Protein AF-A0A1Y1QSE1-F1 (afdb_monomer)

Nearest PDB structures (foldseek):
  2wj9-assembly1_B  TM=9.162E-01  e=4.229E-08  Escherichia coli CFT073
  2kmg-assembly1_A  TM=9.366E-01  e=1.630E-07  Bordetella pertussis
  2wj9-assembly1_A  TM=9.453E-01  e=3.403E-07  Escherichia coli CFT073
  8h02-assembly1_A  TM=4.882E-01  e=2.869E+00  Synechococcus elongatus PCC 7942 = FACHB-805
  7y83-assembly1_D  TM=4.683E-01  e=5.298E+00  Candidatus Scalindua brodae

InterPro domains:
  IPR004914 Antirestriction protein [PF03230] (7-96)
  IPR042297 Antirestriction domain superfamily [G3DSA:3.30.70.3580] (1-96)

Foldseek 3Di:
DCQFAVPDPDADWDWDQDPLRAIWIFHPDAAWTFTAHPVLGDTDTDGRVLVRLLVLLVVLVVVVVVPPVCSVVNNVVSLVVLCVDPCSVSSVSSND

pLDDT: mean 91.14, std 4.11, range [80.5, 96.25]

Sequence (96 aa):
MDRLCSTYQGGQWELYTLSNSSFYMAPRRADKLLIEWDGNGFTGEMSADAAGIVACLFTYSALSFQGCETCGDMYHLLLDYAEQHPEASLIFSAID

Solvent-accessible surface area (backbone atoms only — not comparable to full-atom values): 5472 Å² total; per-residue (Å²): 99,65,81,35,18,87,83,59,85,78,79,60,66,45,80,47,77,44,96,85,77,29,69,46,46,22,48,72,58,90,60,67,43,62,36,38,35,84,90,78,66,33,72,48,76,35,47,23,59,52,50,14,50,45,48,41,43,55,48,23,52,57,37,31,79,72,68,39,77,64,26,50,56,44,33,53,51,46,49,66,50,40,69,74,38,97,59,24,72,60,43,52,59,64,72,105

Structure (mmCIF, N/CA/C/O backbone):
data_AF-A0A1Y1QSE1-F1
#
_entry.id   AF-A0A1Y1QSE1-F1
#
loop_
_atom_site.group_PDB
_atom_site.id
_atom_site.type_symbol
_atom_site.label_atom_id
_atom_site.label_alt_id
_atom_site.label_comp_id
_atom_site.label_asym_id
_atom_site.label_entity_id
_atom_site.label_seq_id
_atom_site.pdbx_PDB_ins_code
_atom_site.Cartn_x
_atom_site.Cartn_y
_atom_site.Cartn_z
_atom_site.occupancy
_atom_site.B_iso_or_equiv
_atom_site.auth_seq_id
_atom_site.auth_comp_id
_atom_site.auth_asym_id
_atom_site.auth_atom_id
_atom_site.pdbx_PDB_model_num
ATOM 1 N N . MET A 1 1 ? -1.288 -10.194 -0.481 1.00 82.06 1 MET A N 1
ATOM 2 C CA . MET A 1 1 ? -2.181 -9.979 0.673 1.00 82.06 1 MET A CA 1
ATOM 3 C C . MET A 1 1 ? -1.996 -11.047 1.738 1.00 82.06 1 MET A C 1
ATOM 5 O O . MET A 1 1 ? -1.811 -10.688 2.884 1.00 82.06 1 MET A O 1
ATOM 9 N N . ASP A 1 2 ? -1.927 -12.326 1.373 1.00 84.94 2 ASP A N 1
ATOM 10 C CA . ASP A 1 2 ? -1.772 -13.431 2.341 1.00 84.94 2 ASP A CA 1
ATOM 11 C 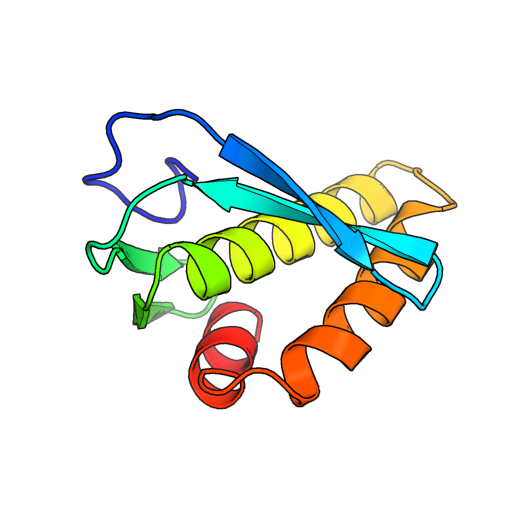C . ASP A 1 2 ? -0.508 -13.339 3.216 1.00 84.94 2 ASP A C 1
ATOM 13 O O . ASP A 1 2 ? -0.500 -13.806 4.346 1.00 84.94 2 ASP A O 1
ATOM 17 N N . ARG A 1 3 ? 0.558 -12.698 2.710 1.00 84.00 3 ARG A N 1
ATOM 18 C CA . ARG A 1 3 ? 1.772 -12.393 3.491 1.00 84.00 3 ARG A CA 1
ATOM 19 C C . ARG A 1 3 ? 1.627 -11.210 4.450 1.00 84.00 3 ARG A C 1
ATOM 21 O O . ARG A 1 3 ? 2.434 -11.089 5.352 1.00 84.00 3 ARG A O 1
ATOM 28 N N . LEU A 1 4 ? 0.662 -10.332 4.188 1.00 81.62 4 LEU A N 1
ATOM 29 C CA . LEU A 1 4 ? 0.401 -9.123 4.966 1.00 81.62 4 LEU A CA 1
ATOM 30 C C . LEU A 1 4 ? -0.728 -9.331 5.975 1.00 81.62 4 LEU A C 1
ATOM 32 O O . LEU A 1 4 ? -0.838 -8.573 6.915 1.00 81.62 4 LEU A O 1
ATOM 36 N N . CYS A 1 5 ? -1.617 -10.299 5.771 1.00 85.25 5 CYS A N 1
ATOM 37 C CA . CYS A 1 5 ? -2.745 -10.539 6.660 1.00 85.25 5 CYS A CA 1
ATOM 38 C C . CYS A 1 5 ? -3.016 -12.038 6.717 1.00 85.25 5 CYS A C 1
ATOM 40 O O . CYS A 1 5 ? -3.571 -12.620 5.783 1.00 85.25 5 CYS A O 1
ATOM 42 N N . SER A 1 6 ? -2.633 -12.653 7.833 1.00 82.56 6 SER A N 1
ATOM 43 C CA . SER A 1 6 ? -2.752 -14.095 8.078 1.00 82.56 6 SER A CA 1
ATOM 44 C C . SER A 1 6 ? -4.205 -14.591 8.089 1.00 82.56 6 SER A C 1
ATOM 46 O O . SER A 1 6 ? -4.488 -15.743 7.765 1.00 82.56 6 SER A O 1
ATOM 48 N N . THR A 1 7 ? -5.143 -13.706 8.430 1.00 84.12 7 THR A N 1
ATOM 49 C CA . THR A 1 7 ? -6.586 -13.988 8.485 1.00 84.12 7 THR A CA 1
ATOM 50 C C . THR A 1 7 ? -7.313 -13.682 7.175 1.00 84.12 7 THR A C 1
ATOM 52 O O . THR A 1 7 ? -8.517 -13.931 7.063 1.00 84.12 7 THR A O 1
ATOM 55 N N . TYR A 1 8 ? -6.614 -13.163 6.161 1.00 83.31 8 TYR A N 1
ATOM 56 C CA . TYR A 1 8 ? -7.220 -12.829 4.881 1.00 83.31 8 TYR A CA 1
ATOM 57 C C . TYR A 1 8 ? -7.550 -14.096 4.083 1.00 83.31 8 TYR A C 1
ATOM 59 O O . TYR A 1 8 ? -6.673 -14.859 3.697 1.00 83.31 8 TYR A O 1
ATOM 67 N N . GLN A 1 9 ? -8.837 -14.309 3.802 1.00 82.94 9 GLN A N 1
ATOM 68 C CA . GLN A 1 9 ? -9.342 -15.489 3.082 1.00 82.94 9 GLN A CA 1
ATOM 69 C C . GLN A 1 9 ? -9.611 -15.217 1.592 1.00 82.94 9 GLN A C 1
ATOM 71 O O . GLN A 1 9 ? -10.410 -15.907 0.959 1.00 82.94 9 GLN A O 1
ATOM 76 N N . GLY A 1 10 ? -8.986 -14.184 1.024 1.00 82.25 10 GLY A N 1
ATOM 77 C CA . GLY A 1 10 ? -9.339 -13.692 -0.304 1.00 82.25 10 GLY A CA 1
ATOM 78 C C . GLY A 1 10 ? -10.544 -12.748 -0.287 1.00 82.25 10 GLY A C 1
ATOM 79 O O . GLY A 1 10 ? -11.013 -12.293 0.758 1.00 82.25 10 GLY A O 1
ATOM 80 N N . GLY A 1 11 ? -11.032 -12.416 -1.479 1.00 84.31 11 GLY A N 1
ATOM 81 C CA . GLY A 1 11 ? -12.163 -11.515 -1.672 1.00 84.31 11 GLY A CA 1
ATOM 82 C C . GLY A 1 11 ? -12.169 -10.906 -3.068 1.00 84.31 11 GLY A C 1
ATOM 83 O O . GLY A 1 11 ? -11.250 -11.119 -3.857 1.00 84.31 11 GLY A O 1
ATOM 84 N N . GLN A 1 12 ? -13.213 -10.140 -3.375 1.00 88.06 12 GLN A N 1
ATOM 85 C CA . GLN A 1 12 ? -13.230 -9.314 -4.581 1.00 88.06 12 GLN A CA 1
ATOM 86 C C . GLN A 1 12 ? -12.328 -8.101 -4.369 1.00 88.06 12 GLN A C 1
ATOM 88 O O . GLN A 1 12 ? -12.317 -7.533 -3.280 1.00 88.06 12 GLN A O 1
ATOM 93 N N . TRP A 1 13 ? -11.592 -7.713 -5.405 1.00 93.00 13 TRP A N 1
ATOM 94 C CA . TRP A 1 13 ? -10.797 -6.491 -5.416 1.00 93.00 13 TRP A CA 1
ATOM 95 C C . TRP A 1 13 ? -11.404 -5.525 -6.423 1.00 93.00 13 TRP A C 1
ATOM 97 O O . TRP A 1 13 ? -11.771 -5.930 -7.527 1.00 93.00 13 TRP A O 1
ATOM 107 N N . GLU A 1 14 ? -11.516 -4.264 -6.035 1.00 92.75 14 GLU A N 1
ATOM 108 C CA . GLU A 1 14 ? -11.895 -3.179 -6.932 1.00 92.75 14 GLU A CA 1
ATOM 109 C C . GLU A 1 14 ? -10.636 -2.469 -7.428 1.00 92.75 14 GLU A C 1
ATOM 111 O O . GLU A 1 14 ? -9.675 -2.296 -6.679 1.00 92.75 14 GLU A O 1
ATOM 116 N N . LEU A 1 15 ? -10.640 -2.104 -8.711 1.00 93.25 15 LEU A N 1
ATOM 117 C CA . LEU A 1 15 ? -9.594 -1.306 -9.341 1.00 93.25 15 LEU A CA 1
ATOM 118 C C . LEU A 1 15 ? -9.976 0.170 -9.237 1.00 93.25 15 LEU A C 1
ATOM 120 O O . LEU A 1 15 ? -11.040 0.566 -9.716 1.00 93.25 15 LEU A O 1
ATOM 124 N N . TYR A 1 16 ? -9.079 0.978 -8.686 1.00 91.94 16 TYR A N 1
ATOM 125 C CA . TYR A 1 16 ? -9.228 2.422 -8.583 1.00 91.94 16 TYR A CA 1
ATOM 126 C C . TYR A 1 16 ? -8.209 3.095 -9.492 1.00 91.94 16 TYR A C 1
ATOM 128 O O . TYR A 1 16 ? -7.004 2.922 -9.325 1.00 91.94 16 TYR A O 1
ATOM 136 N N . THR A 1 17 ? -8.693 3.864 -10.464 1.00 90.81 17 THR A N 1
ATOM 137 C CA . THR A 1 17 ? -7.859 4.706 -11.329 1.00 90.81 17 THR A CA 1
ATOM 138 C C . THR A 1 17 ? -7.775 6.109 -10.751 1.00 90.81 17 THR A C 1
ATOM 140 O O . THR A 1 17 ? -8.802 6.731 -10.474 1.00 90.81 17 THR A O 1
ATOM 143 N N . LEU A 1 18 ? -6.559 6.614 -10.602 1.00 88.31 18 LEU A N 1
ATOM 144 C CA . LEU A 1 18 ? -6.265 7.912 -10.018 1.00 88.31 18 LEU A CA 1
ATOM 145 C C . LEU A 1 18 ? -6.119 8.984 -11.102 1.00 88.31 18 LEU A C 1
ATOM 147 O O . LEU A 1 18 ? -5.760 8.714 -12.249 1.00 88.31 18 LEU A O 1
ATOM 151 N N . SER A 1 19 ? -6.379 10.236 -10.727 1.00 83.00 19 SER A N 1
ATOM 152 C CA . SER A 1 19 ? -6.269 11.393 -11.626 1.00 83.00 19 SER A CA 1
ATOM 153 C C . SER A 1 19 ? -4.840 11.641 -12.120 1.00 83.00 19 SER A C 1
ATOM 155 O O . SER A 1 19 ? -4.653 12.227 -13.183 1.00 83.00 19 SER A O 1
ATOM 157 N N . ASN A 1 20 ? -3.835 11.160 -11.386 1.00 83.06 20 ASN A N 1
ATOM 158 C CA . ASN A 1 20 ? -2.421 11.222 -11.754 1.00 83.06 20 ASN A CA 1
ATOM 159 C C . ASN A 1 20 ? -1.985 10.084 -12.698 1.00 83.06 20 ASN A C 1
ATOM 161 O O . ASN A 1 20 ? -0.794 9.840 -12.852 1.00 83.06 20 ASN A O 1
ATOM 165 N N . SER A 1 21 ? -2.936 9.398 -13.344 1.00 83.25 21 SER A N 1
ATOM 166 C CA . SER A 1 21 ? -2.706 8.245 -14.231 1.00 83.25 21 SER A CA 1
ATOM 167 C C . SER A 1 21 ? -2.157 6.989 -13.543 1.00 83.25 21 SER A C 1
ATOM 169 O O . SER A 1 21 ? -1.851 6.015 -14.227 1.00 83.25 21 SER A O 1
ATOM 171 N N . SER A 1 22 ? -2.073 6.973 -12.209 1.00 88.50 22 SER A N 1
ATOM 172 C CA . SER A 1 22 ? -1.810 5.754 -11.447 1.00 88.50 22 SER A CA 1
ATOM 173 C C . SER A 1 22 ? -3.093 4.954 -11.224 1.00 88.50 22 SER A C 1
ATOM 175 O O . SER A 1 22 ? -4.208 5.402 -11.505 1.00 88.50 22 SER A O 1
ATOM 177 N N . PHE A 1 23 ? -2.944 3.742 -10.717 1.00 92.62 23 PHE A N 1
ATOM 178 C CA . PHE A 1 23 ? -4.042 2.913 -10.263 1.00 92.62 23 PHE A CA 1
ATOM 179 C C . PHE A 1 23 ? -3.568 2.016 -9.126 1.00 92.62 23 PHE A C 1
ATOM 181 O O . PHE A 1 23 ? -2.384 1.688 -9.009 1.00 92.62 23 PHE A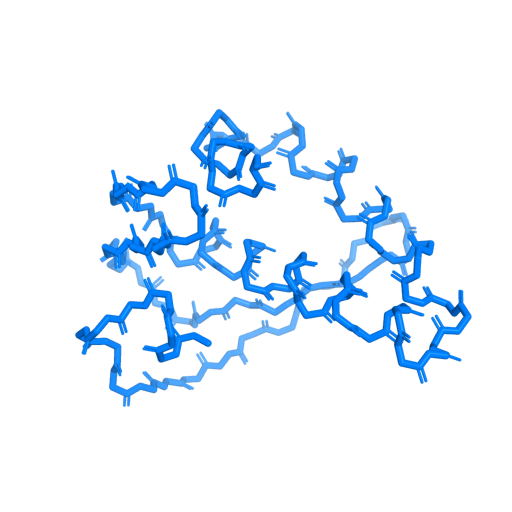 O 1
ATOM 188 N N . TYR A 1 24 ? -4.508 1.584 -8.304 1.00 94.31 24 TYR A N 1
ATOM 189 C CA . TYR A 1 24 ? -4.285 0.553 -7.302 1.00 94.31 24 TYR A CA 1
ATOM 190 C C . TYR A 1 24 ? -5.520 -0.331 -7.207 1.00 94.31 24 TYR A C 1
ATOM 192 O O . TYR A 1 24 ? -6.571 -0.038 -7.785 1.00 94.31 24 TYR A O 1
ATOM 200 N N . MET A 1 25 ? -5.384 -1.445 -6.504 1.00 94.38 25 MET A N 1
ATOM 201 C CA . MET A 1 25 ? -6.504 -2.315 -6.202 1.00 94.38 25 MET A CA 1
ATOM 202 C C . MET A 1 25 ? -6.642 -2.452 -4.693 1.00 94.38 25 MET A C 1
ATOM 204 O O . MET A 1 25 ? -5.640 -2.568 -3.987 1.00 94.38 25 MET A O 1
ATOM 208 N N . ALA A 1 26 ? -7.878 -2.498 -4.209 1.00 94.06 26 ALA A N 1
ATOM 209 C CA . ALA A 1 26 ? -8.164 -2.770 -2.806 1.00 94.06 26 ALA A CA 1
ATOM 210 C C . ALA A 1 26 ? -9.279 -3.812 -2.649 1.00 94.06 26 ALA A C 1
ATOM 212 O O . ALA A 1 26 ? -10.174 -3.896 -3.499 1.00 94.06 26 ALA A O 1
ATOM 213 N N . PRO A 1 27 ? -9.255 -4.629 -1.579 1.00 91.88 27 PRO A N 1
ATOM 214 C CA . PRO A 1 27 ? -10.352 -5.529 -1.262 1.00 91.88 27 PRO A CA 1
ATOM 215 C C . PRO A 1 27 ? -11.671 -4.767 -1.085 1.00 91.88 27 PRO A C 1
ATOM 217 O O . PRO A 1 27 ? -11.762 -3.814 -0.316 1.00 91.88 27 PRO A O 1
ATOM 220 N N . ARG A 1 28 ? -12.730 -5.236 -1.744 1.00 89.88 28 ARG A N 1
ATOM 221 C CA . ARG A 1 28 ? -14.077 -4.673 -1.644 1.00 89.88 28 ARG A CA 1
ATOM 222 C C . ARG A 1 28 ? -14.743 -5.106 -0.343 1.00 89.88 28 ARG A C 1
ATOM 224 O O . ARG A 1 28 ? -15.534 -6.053 -0.325 1.00 89.88 28 ARG A O 1
ATOM 231 N N . ARG A 1 29 ? -14.404 -4.441 0.758 1.00 87.69 29 ARG A N 1
ATOM 232 C CA . ARG A 1 29 ? -14.953 -4.748 2.080 1.00 87.69 29 ARG A CA 1
ATOM 233 C C . ARG A 1 29 ? -14.857 -3.554 3.031 1.00 87.69 29 ARG A C 1
ATOM 235 O O . ARG A 1 29 ? -14.021 -2.680 2.844 1.00 87.69 29 ARG A O 1
ATOM 242 N N . ALA A 1 30 ? -15.747 -3.512 4.020 1.00 80.50 30 ALA A N 1
ATOM 243 C CA . ALA A 1 30 ? -15.849 -2.396 4.966 1.00 80.50 30 ALA A CA 1
ATOM 244 C C . ALA A 1 30 ? -15.135 -2.661 6.302 1.00 80.50 30 ALA A C 1
ATOM 246 O O . ALA A 1 30 ? -14.925 -1.738 7.086 1.00 80.50 30 ALA A O 1
ATOM 247 N N . ASP A 1 31 ? -14.797 -3.917 6.587 1.00 87.31 31 ASP A N 1
ATOM 248 C CA . ASP A 1 31 ? -14.059 -4.319 7.775 1.00 87.31 31 ASP A CA 1
ATOM 249 C C . ASP A 1 31 ? -12.581 -3.937 7.680 1.00 87.31 31 ASP A C 1
ATOM 251 O O . ASP A 1 31 ? -11.974 -3.929 6.605 1.00 87.31 31 ASP A O 1
ATOM 255 N N . LYS A 1 32 ? -12.008 -3.619 8.844 1.00 90.12 32 LYS A N 1
ATOM 256 C CA . LYS A 1 32 ? -10.572 -3.408 8.979 1.00 90.12 32 LYS A CA 1
ATOM 257 C C . LYS A 1 32 ? -9.836 -4.735 8.864 1.00 90.12 32 LYS A C 1
ATOM 259 O O . LYS A 1 32 ? -10.318 -5.771 9.319 1.00 90.12 32 LYS A O 1
ATOM 264 N N . LEU A 1 33 ? -8.654 -4.674 8.273 1.00 90.81 33 LEU A N 1
ATOM 265 C CA . LEU A 1 33 ? -7.741 -5.790 8.123 1.00 90.81 33 LEU A CA 1
ATOM 266 C C . LEU A 1 33 ? -6.548 -5.558 9.042 1.00 90.81 33 LEU A C 1
ATOM 268 O O . LEU A 1 33 ? -5.951 -4.481 9.033 1.00 90.81 33 LEU A O 1
ATOM 272 N N . LEU A 1 34 ? -6.211 -6.578 9.829 1.00 92.69 34 LEU A N 1
ATOM 273 C CA . LEU A 1 34 ? -4.962 -6.599 10.573 1.00 92.69 34 LEU A CA 1
ATOM 274 C C . LEU A 1 34 ? -3.828 -6.869 9.585 1.00 92.69 34 LEU A C 1
ATOM 276 O O . LEU A 1 34 ? -3.763 -7.955 9.004 1.00 92.69 34 LEU A O 1
ATOM 280 N N . ILE A 1 35 ? -2.981 -5.867 9.379 1.00 93.50 35 ILE A N 1
ATOM 281 C CA . ILE A 1 35 ? -1.792 -5.959 8.546 1.00 93.50 35 ILE A CA 1
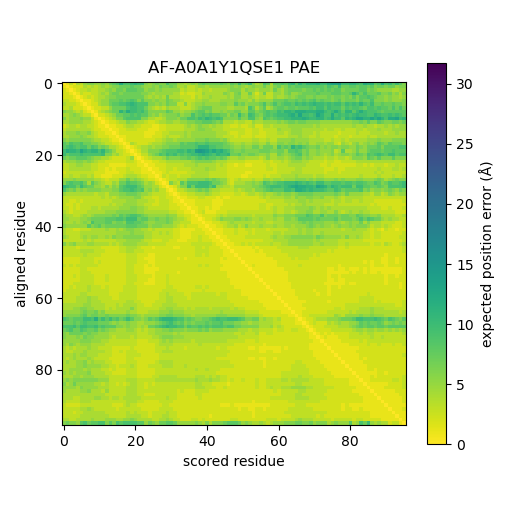ATOM 282 C C . ILE A 1 35 ? -0.577 -6.200 9.429 1.00 93.50 35 ILE A C 1
ATOM 284 O O . ILE A 1 35 ? -0.334 -5.463 10.380 1.00 93.50 35 ILE A O 1
ATOM 288 N N . GLU A 1 36 ? 0.183 -7.224 9.079 1.00 92.19 36 GLU A N 1
ATOM 289 C CA . GLU A 1 36 ? 1.385 -7.707 9.739 1.00 92.19 36 GLU A CA 1
ATOM 290 C C . GLU A 1 36 ? 2.482 -7.815 8.676 1.00 92.19 36 GLU A C 1
ATOM 292 O O . GLU A 1 36 ? 2.300 -8.473 7.649 1.00 92.19 36 GLU A O 1
ATOM 297 N N . TRP A 1 37 ? 3.614 -7.150 8.888 1.00 91.94 37 TRP A N 1
ATOM 298 C CA . TRP A 1 37 ? 4.763 -7.245 7.994 1.00 91.94 37 TRP A CA 1
ATOM 299 C C . TRP A 1 37 ? 6.030 -7.558 8.783 1.00 91.94 37 TRP A C 1
ATOM 301 O O . TRP A 1 37 ? 6.589 -6.709 9.472 1.00 91.94 37 TRP A O 1
ATOM 311 N N . ASP A 1 38 ? 6.520 -8.788 8.632 1.00 86.50 38 ASP A N 1
ATOM 312 C CA . ASP A 1 38 ? 7.714 -9.266 9.338 1.00 86.50 38 ASP A CA 1
ATOM 313 C C . ASP A 1 38 ? 8.995 -8.520 8.934 1.00 86.50 38 ASP A C 1
ATOM 315 O O . ASP A 1 38 ? 9.968 -8.517 9.684 1.00 86.50 38 ASP A O 1
ATOM 319 N N . GLY A 1 39 ? 9.015 -7.892 7.750 1.00 85.50 39 GLY A N 1
ATOM 320 C CA . GLY A 1 39 ? 10.203 -7.214 7.228 1.00 85.50 39 GLY A CA 1
ATOM 321 C C . GLY A 1 39 ? 10.650 -6.025 8.081 1.00 85.50 39 GLY A C 1
ATOM 322 O O . GLY A 1 39 ? 11.852 -5.833 8.256 1.00 85.50 39 GLY A O 1
ATOM 323 N N . ASN A 1 40 ? 9.700 -5.278 8.647 1.00 89.44 40 ASN A N 1
ATOM 324 C CA . ASN A 1 40 ? 9.960 -4.149 9.547 1.00 89.44 40 ASN A CA 1
ATOM 325 C C . ASN A 1 40 ? 9.284 -4.303 10.927 1.00 89.44 40 ASN A C 1
ATOM 327 O O . ASN A 1 40 ? 9.390 -3.421 11.777 1.00 89.44 40 ASN A O 1
ATOM 331 N N . GLY A 1 41 ? 8.609 -5.432 11.174 1.00 89.81 41 GLY A N 1
ATOM 332 C CA . GLY A 1 41 ? 7.893 -5.704 12.421 1.00 89.81 41 GLY A CA 1
ATOM 333 C C . GLY A 1 41 ? 6.586 -4.923 12.572 1.00 89.81 41 GLY A C 1
ATOM 334 O O . GLY A 1 41 ? 6.071 -4.806 13.685 1.00 89.81 41 GLY A O 1
ATOM 335 N N . PHE A 1 42 ? 6.049 -4.365 11.487 1.00 92.81 42 PHE A N 1
ATOM 336 C CA . PHE A 1 42 ? 4.796 -3.630 11.520 1.00 92.81 42 PH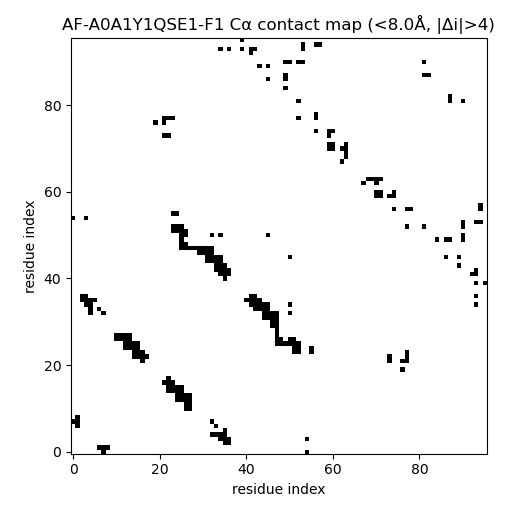E A CA 1
ATOM 337 C C . PHE A 1 42 ? 3.625 -4.548 11.878 1.00 92.81 42 PHE A C 1
ATOM 339 O O . PHE A 1 42 ? 3.490 -5.664 11.376 1.00 92.81 42 PHE A O 1
ATOM 346 N N . THR A 1 43 ? 2.738 -4.053 12.736 1.00 94.62 43 THR A N 1
ATOM 347 C CA . THR A 1 43 ? 1.442 -4.667 13.030 1.00 94.62 43 THR A CA 1
ATOM 348 C C . THR A 1 43 ? 0.425 -3.558 13.263 1.00 94.62 43 THR A C 1
ATOM 350 O O . THR A 1 43 ? 0.602 -2.731 14.160 1.00 94.62 43 THR A O 1
ATOM 353 N N . GLY A 1 44 ? -0.647 -3.522 12.475 1.00 93.81 44 GLY A N 1
ATOM 354 C CA . GLY A 1 44 ? -1.665 -2.483 12.585 1.00 93.81 44 GLY A CA 1
ATOM 355 C C . GLY A 1 44 ? -2.966 -2.826 11.871 1.00 93.81 44 GLY A C 1
ATOM 356 O O . GLY A 1 44 ? -2.968 -3.436 10.806 1.00 93.81 44 GLY A O 1
ATOM 357 N N . GLU A 1 45 ? -4.090 -2.415 12.456 1.00 95.00 45 GLU A N 1
ATOM 358 C CA . GLU A 1 45 ? -5.396 -2.502 11.801 1.00 95.00 45 GLU A CA 1
ATOM 359 C C . GLU A 1 45 ? -5.622 -1.292 10.898 1.00 95.00 45 GLU A C 1
ATOM 361 O O . GLU A 1 45 ? -5.599 -0.150 11.362 1.00 95.00 45 GLU A O 1
ATOM 366 N N . MET A 1 46 ? -5.920 -1.541 9.627 1.00 94.38 46 MET A N 1
ATOM 367 C CA . MET A 1 46 ? -6.225 -0.495 8.652 1.00 94.38 46 MET A CA 1
ATOM 368 C C . MET A 1 46 ? -7.448 -0.860 7.817 1.00 94.38 46 MET A C 1
ATOM 370 O O . MET A 1 46 ? -7.872 -2.019 7.783 1.00 94.38 46 MET A O 1
ATOM 374 N N . SER A 1 47 ? -8.065 0.127 7.172 1.00 94.56 47 SER A N 1
ATOM 375 C CA . SER A 1 47 ? -9.161 -0.145 6.242 1.00 94.56 47 SER A CA 1
ATOM 376 C C . SER A 1 47 ? -8.713 -1.035 5.079 1.00 94.56 47 SER A C 1
ATOM 378 O O . SER A 1 47 ? -7.526 -1.151 4.766 1.00 94.56 47 SER A O 1
ATOM 380 N N . ALA A 1 48 ? -9.680 -1.658 4.406 1.00 92.56 48 ALA A N 1
ATOM 381 C CA . ALA A 1 48 ? -9.401 -2.412 3.193 1.00 92.56 48 ALA A CA 1
ATOM 382 C C . ALA A 1 48 ? -8.753 -1.548 2.100 1.00 92.56 48 ALA A C 1
ATOM 384 O O . ALA A 1 48 ? -7.905 -2.046 1.364 1.00 92.56 48 ALA A O 1
ATOM 385 N N . ASP A 1 49 ? -9.104 -0.261 2.036 1.00 93.88 49 ASP A N 1
ATOM 386 C CA . ASP A 1 49 ? -8.519 0.689 1.093 1.00 93.88 49 ASP A CA 1
ATOM 387 C C . ASP A 1 49 ? -7.024 0.899 1.368 1.00 93.88 49 ASP A C 1
ATOM 389 O O . ASP A 1 49 ? -6.184 0.596 0.518 1.00 93.88 49 ASP A O 1
ATOM 393 N N . ALA A 1 50 ? -6.676 1.269 2.606 1.00 95.12 50 ALA A N 1
ATOM 394 C CA . ALA A 1 50 ? -5.289 1.425 3.039 1.00 95.12 50 ALA A CA 1
ATOM 395 C C . ALA A 1 50 ? -4.475 0.128 2.875 1.00 95.12 50 ALA A C 1
ATOM 397 O O . ALA A 1 50 ? -3.353 0.154 2.368 1.00 95.12 50 ALA A O 1
ATOM 398 N N . ALA A 1 51 ? -5.057 -1.022 3.224 1.00 94.62 51 ALA A N 1
ATOM 399 C CA . ALA A 1 51 ? -4.428 -2.326 3.025 1.00 94.62 51 ALA A CA 1
ATOM 400 C C . ALA A 1 51 ? -4.159 -2.635 1.542 1.00 94.62 51 ALA A C 1
ATOM 402 O O . ALA A 1 51 ? -3.125 -3.216 1.203 1.00 94.62 51 ALA A O 1
ATOM 403 N N . GLY A 1 52 ? -5.075 -2.244 0.653 1.00 94.69 52 GLY A N 1
ATOM 404 C CA . GLY A 1 52 ? -4.907 -2.352 -0.793 1.00 94.69 52 GLY A CA 1
ATOM 405 C C . GLY A 1 52 ? -3.753 -1.497 -1.306 1.00 94.69 52 GLY A C 1
ATOM 406 O O . GLY A 1 52 ? -2.916 -1.994 -2.062 1.00 94.69 52 GLY A O 1
ATOM 407 N N . ILE A 1 53 ? -3.657 -0.248 -0.836 1.00 95.69 53 ILE A N 1
ATOM 408 C CA . ILE A 1 53 ? -2.550 0.664 -1.159 1.00 95.69 53 ILE A CA 1
ATOM 409 C C . ILE A 1 53 ? -1.213 0.046 -0.737 1.00 95.69 53 ILE A C 1
ATOM 411 O O . ILE A 1 53 ? -0.320 -0.088 -1.574 1.00 95.69 53 ILE A O 1
ATOM 415 N N . VAL A 1 54 ? -1.090 -0.415 0.513 1.00 95.69 54 VAL A N 1
ATOM 416 C CA . VAL A 1 54 ? 0.125 -1.080 1.026 1.00 95.69 54 VAL A CA 1
ATOM 417 C C . VAL A 1 54 ? 0.492 -2.294 0.169 1.00 95.69 54 VAL A C 1
ATOM 419 O O . VAL A 1 54 ? 1.632 -2.429 -0.277 1.00 95.69 54 VAL A O 1
ATOM 422 N N . ALA A 1 55 ? -0.475 -3.168 -0.124 1.00 94.50 55 ALA A N 1
ATOM 423 C CA . ALA A 1 55 ? -0.238 -4.351 -0.946 1.00 94.50 55 ALA A CA 1
ATOM 424 C C . ALA A 1 55 ? 0.232 -3.996 -2.369 1.00 94.50 55 ALA A C 1
ATOM 426 O O . ALA A 1 55 ? 1.119 -4.666 -2.909 1.00 94.50 55 ALA A O 1
ATOM 427 N N . CYS A 1 56 ? -0.332 -2.948 -2.974 1.00 94.88 56 CYS A N 1
ATOM 428 C CA . CYS A 1 56 ? 0.069 -2.472 -4.296 1.00 94.88 56 CYS A CA 1
ATOM 429 C C . CYS A 1 56 ? 1.471 -1.854 -4.275 1.00 94.88 56 CYS A C 1
ATOM 431 O O . CYS A 1 56 ? 2.270 -2.181 -5.148 1.00 94.88 56 CYS A O 1
ATOM 433 N N . LEU A 1 57 ? 1.813 -1.056 -3.260 1.00 95.38 57 LEU A N 1
ATOM 434 C CA . LEU A 1 57 ? 3.153 -0.482 -3.093 1.00 95.38 57 LEU A CA 1
ATOM 435 C C . LEU A 1 57 ? 4.227 -1.573 -2.978 1.00 95.38 57 LEU A C 1
ATOM 437 O O . LEU A 1 57 ? 5.210 -1.545 -3.722 1.00 95.38 57 LEU A O 1
ATOM 441 N N . PHE A 1 58 ? 4.009 -2.595 -2.145 1.00 93.94 58 PHE A N 1
ATOM 442 C CA . PHE A 1 58 ? 4.913 -3.751 -2.076 1.00 93.94 58 PHE A CA 1
ATOM 443 C C . PHE A 1 58 ? 5.034 -4.477 -3.418 1.00 93.94 58 PHE A C 1
ATOM 445 O O . PHE A 1 58 ? 6.124 -4.900 -3.802 1.00 93.94 58 PHE A O 1
ATOM 452 N N . THR A 1 59 ? 3.925 -4.613 -4.146 1.00 93.88 59 THR A N 1
ATOM 453 C CA . THR A 1 59 ? 3.909 -5.280 -5.452 1.00 93.88 59 THR A CA 1
ATOM 454 C C . THR A 1 59 ? 4.690 -4.480 -6.495 1.00 93.88 59 THR A C 1
ATOM 456 O O . THR A 1 59 ? 5.523 -5.051 -7.193 1.00 93.88 59 THR A O 1
ATOM 459 N N . TYR A 1 60 ? 4.482 -3.166 -6.583 1.00 93.75 60 TYR A N 1
ATOM 460 C CA . TYR A 1 60 ? 5.200 -2.295 -7.515 1.00 93.75 60 TYR A CA 1
ATOM 461 C C . TYR A 1 60 ? 6.694 -2.223 -7.202 1.00 93.75 60 TYR A C 1
ATOM 463 O O . TYR A 1 60 ? 7.503 -2.315 -8.123 1.00 93.75 60 TYR A O 1
ATOM 471 N N . SER A 1 61 ? 7.062 -2.165 -5.920 1.00 92.81 61 SER A N 1
ATOM 472 C CA . SER A 1 61 ? 8.456 -2.266 -5.480 1.00 92.81 61 SER A CA 1
ATOM 473 C C . SER A 1 61 ? 9.078 -3.604 -5.898 1.00 92.81 61 SER A C 1
ATOM 475 O O . SER A 1 61 ? 10.106 -3.638 -6.566 1.00 92.81 61 SER A O 1
ATOM 477 N N . ALA A 1 62 ? 8.417 -4.732 -5.622 1.00 92.31 62 ALA A N 1
ATOM 478 C CA . ALA A 1 62 ? 8.931 -6.043 -6.015 1.00 92.31 62 ALA A CA 1
ATOM 479 C C . ALA A 1 62 ? 9.074 -6.199 -7.541 1.00 92.31 62 ALA A C 1
ATOM 481 O O . ALA A 1 62 ? 10.045 -6.796 -8.008 1.00 92.31 62 ALA A O 1
ATOM 482 N N . LEU A 1 63 ? 8.125 -5.672 -8.321 1.00 92.75 63 LEU A N 1
ATOM 483 C CA . LEU A 1 63 ? 8.150 -5.734 -9.783 1.00 92.75 63 LEU A CA 1
ATOM 484 C C . LEU A 1 63 ? 9.198 -4.802 -10.399 1.00 92.75 63 LEU A C 1
ATOM 486 O O . LEU A 1 63 ? 9.782 -5.159 -11.424 1.00 92.75 63 LEU A O 1
ATOM 490 N N . SER A 1 64 ? 9.475 -3.643 -9.796 1.00 93.00 64 SER A N 1
ATOM 491 C CA . SER A 1 64 ? 10.525 -2.741 -10.284 1.00 93.00 64 SER A CA 1
ATOM 492 C C . SER A 1 64 ? 11.900 -3.418 -10.211 1.00 93.00 64 SER A C 1
ATOM 494 O O . SER A 1 64 ? 12.639 -3.412 -11.195 1.00 93.00 64 SER A O 1
ATOM 496 N N . PHE A 1 65 ? 12.188 -4.145 -9.124 1.00 89.94 65 PHE A N 1
ATOM 497 C CA . PHE A 1 65 ? 13.401 -4.966 -9.001 1.00 89.94 65 PHE A CA 1
ATOM 498 C C . PHE A 1 65 ? 13.444 -6.164 -9.963 1.00 89.94 65 PHE A C 1
ATOM 500 O O . PHE A 1 65 ? 14.521 -6.694 -10.232 1.00 89.94 65 PHE A O 1
ATOM 507 N N . GLN A 1 66 ? 12.300 -6.593 -10.502 1.00 92.88 66 GLN A N 1
ATOM 508 C CA . GLN A 1 66 ? 12.205 -7.661 -11.507 1.00 92.88 66 GLN A CA 1
ATOM 509 C C . GLN A 1 66 ? 12.295 -7.143 -12.953 1.00 92.88 66 GLN A C 1
ATOM 511 O O . GLN A 1 66 ? 12.195 -7.937 -13.887 1.00 92.88 66 GLN A O 1
ATOM 516 N N . GLY A 1 67 ? 12.509 -5.837 -13.152 1.00 87.75 67 GLY A N 1
ATOM 517 C CA . GLY A 1 67 ? 12.691 -5.228 -14.473 1.00 87.75 67 GLY A CA 1
ATOM 518 C C . GLY A 1 67 ? 11.434 -4.593 -15.071 1.00 87.75 67 GLY A C 1
ATOM 519 O O . GLY A 1 67 ? 11.426 -4.276 -16.258 1.00 87.75 67 GLY A O 1
ATOM 520 N N . CYS A 1 68 ? 10.370 -4.389 -14.287 1.00 92.38 68 CYS A N 1
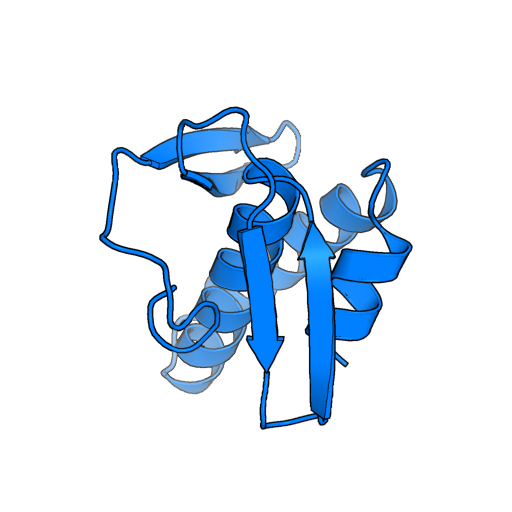ATOM 521 C CA . CYS A 1 68 ? 9.240 -3.569 -14.719 1.00 92.38 68 CYS A CA 1
ATOM 522 C C . CYS A 1 68 ? 9.614 -2.078 -14.664 1.00 92.38 68 CYS A C 1
ATOM 524 O O . CYS A 1 68 ? 9.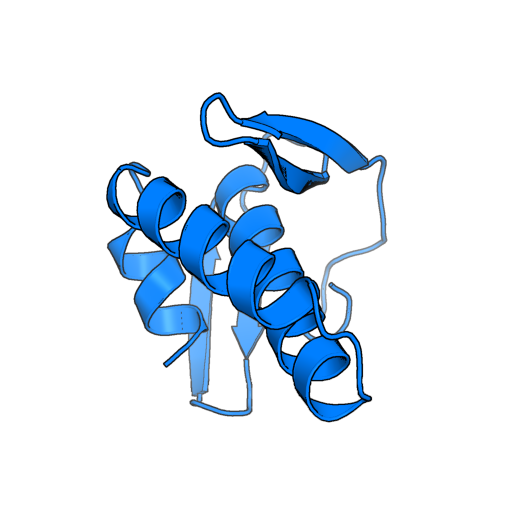542 -1.454 -13.605 1.00 92.38 68 CYS A O 1
ATOM 526 N N . GLU A 1 69 ? 9.979 -1.503 -15.811 1.00 88.31 69 GLU A N 1
ATOM 527 C CA . GLU A 1 69 ? 10.426 -0.104 -15.918 1.00 88.31 69 GLU A CA 1
ATOM 528 C C . GLU A 1 69 ? 9.360 0.897 -15.447 1.00 88.31 69 GLU A C 1
ATOM 530 O O . GLU A 1 69 ? 9.672 1.851 -14.743 1.00 88.31 69 GLU A O 1
ATOM 535 N N . THR A 1 70 ? 8.083 0.638 -15.741 1.00 89.38 70 THR A N 1
ATOM 536 C CA . THR A 1 70 ? 6.971 1.520 -15.349 1.00 89.38 70 THR A CA 1
ATOM 537 C C . THR A 1 70 ? 6.554 1.360 -13.888 1.00 89.38 70 THR A C 1
ATOM 539 O O . THR A 1 70 ? 5.844 2.206 -13.353 1.00 89.38 70 THR A O 1
ATOM 542 N N . CYS A 1 71 ? 6.940 0.267 -13.221 1.00 91.19 71 CYS A N 1
ATOM 543 C CA . CYS A 1 71 ? 6.486 -0.011 -11.858 1.00 91.19 71 CYS A CA 1
ATOM 544 C C . CYS A 1 71 ? 7.138 0.919 -10.828 1.00 91.19 71 CYS A C 1
ATOM 546 O O . CYS A 1 71 ? 6.517 1.209 -9.810 1.00 91.19 71 CYS A O 1
ATOM 548 N N . GLY A 1 72 ? 8.349 1.419 -11.099 1.00 91.44 72 GLY A N 1
ATOM 549 C CA . GLY A 1 72 ? 8.974 2.459 -10.276 1.00 91.44 72 GLY A CA 1
ATOM 550 C C . GLY A 1 72 ? 8.169 3.760 -10.299 1.00 91.44 72 GLY A C 1
ATOM 551 O O . GLY A 1 72 ? 7.833 4.298 -9.247 1.00 91.44 72 GLY A O 1
ATOM 552 N N . ASP A 1 73 ? 7.763 4.209 -11.487 1.00 92.31 73 ASP A N 1
ATOM 553 C CA . ASP A 1 73 ? 6.924 5.405 -11.633 1.00 92.31 73 ASP A CA 1
ATOM 554 C C . ASP A 1 73 ? 5.556 5.213 -10.964 1.00 92.31 73 ASP A C 1
ATOM 556 O O . ASP A 1 73 ? 5.095 6.072 -10.214 1.00 92.31 73 ASP A O 1
ATOM 560 N N . MET A 1 74 ? 4.928 4.049 -11.165 1.00 93.12 74 MET A N 1
ATOM 561 C CA . MET A 1 74 ? 3.654 3.701 -10.524 1.00 93.12 74 MET A CA 1
ATOM 562 C C . MET A 1 74 ? 3.751 3.686 -8.997 1.00 93.12 74 MET A C 1
ATOM 564 O O . MET A 1 74 ? 2.812 4.117 -8.326 1.00 93.12 74 MET A O 1
ATOM 568 N N . TYR A 1 75 ? 4.877 3.220 -8.450 1.00 93.94 75 TYR A N 1
ATOM 569 C CA . TYR A 1 75 ? 5.148 3.261 -7.017 1.00 93.94 75 TYR A CA 1
ATOM 570 C C . TYR A 1 75 ? 5.134 4.701 -6.505 1.00 93.94 75 TYR A C 1
ATOM 572 O O . TYR A 1 75 ? 4.390 5.000 -5.575 1.00 93.94 75 TYR A O 1
ATOM 580 N N . HIS A 1 76 ? 5.882 5.603 -7.144 1.00 93.12 76 HIS A N 1
ATOM 581 C CA . HIS A 1 76 ? 5.937 7.008 -6.738 1.00 93.12 76 HIS A CA 1
ATOM 582 C C . HIS A 1 76 ? 4.585 7.715 -6.882 1.00 93.12 76 HIS A C 1
ATOM 584 O O . HIS A 1 76 ? 4.148 8.384 -5.951 1.00 93.12 76 HIS A O 1
ATOM 590 N N . LEU A 1 77 ? 3.861 7.495 -7.983 1.00 94.25 77 LEU A N 1
ATOM 591 C CA . LEU A 1 77 ? 2.536 8.092 -8.174 1.00 94.25 77 LEU A CA 1
ATOM 592 C C . LEU A 1 77 ? 1.502 7.582 -7.159 1.00 94.25 77 LEU A C 1
ATOM 594 O O . LEU A 1 77 ? 0.588 8.319 -6.785 1.00 94.25 77 LEU A O 1
ATOM 598 N N . LEU A 1 78 ? 1.596 6.316 -6.741 1.00 94.62 78 LEU A N 1
ATOM 599 C CA . LEU A 1 78 ? 0.736 5.784 -5.685 1.00 94.62 78 LEU A CA 1
ATOM 600 C C . LEU A 1 78 ? 1.151 6.316 -4.305 1.00 94.62 78 LEU A C 1
ATOM 602 O O . LEU A 1 78 ? 0.281 6.563 -3.473 1.00 94.62 78 LEU A O 1
ATOM 606 N N . LEU A 1 79 ? 2.448 6.543 -4.079 1.00 94.25 79 LEU A N 1
ATOM 607 C CA . LEU A 1 79 ? 2.965 7.152 -2.854 1.00 94.25 79 LEU A CA 1
ATOM 608 C C . LEU A 1 79 ? 2.404 8.572 -2.656 1.00 94.25 79 LEU A C 1
ATOM 610 O O . LEU A 1 79 ? 1.871 8.867 -1.590 1.00 94.25 79 LEU A O 1
ATOM 614 N N . ASP A 1 80 ? 2.415 9.400 -3.706 1.00 93.62 80 ASP A N 1
ATOM 615 C CA . ASP A 1 80 ? 1.861 10.768 -3.688 1.00 93.62 80 ASP A CA 1
ATOM 616 C C . ASP A 1 80 ? 0.361 10.796 -3.341 1.00 93.62 80 ASP A C 1
ATOM 618 O O . ASP A 1 80 ? -0.150 11.735 -2.721 1.00 93.62 80 ASP A O 1
ATOM 622 N N . TYR A 1 81 ? -0.376 9.764 -3.760 1.00 92.44 81 TYR A N 1
ATOM 623 C CA . TYR A 1 81 ? -1.780 9.597 -3.395 1.00 92.44 81 TYR A CA 1
ATOM 624 C C . TYR A 1 81 ? -1.933 9.142 -1.939 1.00 92.44 81 TYR A C 1
ATOM 626 O O . TYR A 1 81 ? -2.784 9.661 -1.214 1.00 92.44 81 TYR A O 1
ATOM 634 N N . ALA A 1 82 ? -1.085 8.213 -1.491 1.00 94.25 82 ALA A N 1
ATOM 635 C CA . ALA A 1 82 ? -1.088 7.706 -0.124 1.00 94.25 82 ALA A CA 1
ATOM 636 C C . ALA A 1 82 ? -0.811 8.804 0.918 1.00 94.25 82 ALA A C 1
ATOM 638 O O . ALA A 1 82 ? -1.378 8.745 2.007 1.00 94.25 82 ALA A O 1
ATOM 639 N N . GLU A 1 83 ? -0.025 9.837 0.588 1.00 93.56 83 GLU A N 1
ATOM 640 C CA . GLU A 1 83 ? 0.200 11.008 1.458 1.00 93.56 83 GLU A CA 1
ATOM 641 C C . GLU A 1 83 ? -1.084 11.764 1.814 1.00 93.56 83 GLU A C 1
ATOM 643 O O . GLU A 1 83 ? -1.198 12.328 2.901 1.00 93.56 83 GLU A O 1
ATOM 648 N N . GLN A 1 84 ? -2.068 11.764 0.915 1.00 93.25 84 GLN A N 1
ATOM 649 C CA . GLN A 1 84 ? -3.345 12.453 1.106 1.00 93.25 84 GLN A CA 1
ATOM 650 C C . GLN A 1 84 ? -4.412 11.548 1.736 1.00 93.25 84 GLN A C 1
ATOM 652 O O . GLN A 1 84 ? -5.524 12.001 2.020 1.00 93.25 84 GLN A O 1
ATOM 657 N N . HIS A 1 85 ? -4.096 10.271 1.956 1.00 93.88 85 HIS A N 1
ATOM 658 C CA . HIS A 1 85 ? -5.030 9.306 2.512 1.00 93.88 85 HIS A CA 1
ATOM 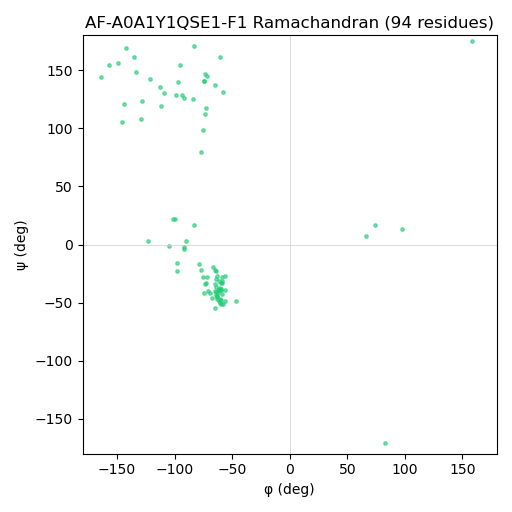659 C C . HIS A 1 85 ? -5.236 9.546 4.025 1.00 93.88 85 HIS A C 1
ATOM 661 O O . HIS A 1 85 ? -4.268 9.796 4.745 1.00 93.88 85 HIS A O 1
ATOM 667 N N . PRO A 1 86 ? -6.461 9.416 4.574 1.00 94.62 86 PRO A N 1
ATOM 668 C CA . PRO A 1 86 ? -6.709 9.593 6.013 1.00 94.62 86 PRO A CA 1
ATOM 669 C C . PRO A 1 86 ? -5.868 8.685 6.925 1.00 94.62 86 PRO A C 1
ATOM 671 O O . PRO A 1 86 ? -5.590 9.034 8.069 1.00 94.62 86 PRO A O 1
ATOM 674 N N . GLU A 1 87 ? -5.461 7.521 6.418 1.00 95.88 87 GLU A N 1
ATOM 675 C CA . GLU A 1 87 ? -4.603 6.548 7.111 1.00 95.88 87 GLU A CA 1
ATOM 676 C C . GLU A 1 87 ? -3.136 6.600 6.641 1.00 95.88 87 GLU A C 1
ATOM 678 O O . GLU A 1 87 ? -2.410 5.624 6.817 1.00 95.88 87 GLU A O 1
ATOM 683 N N . ALA A 1 88 ? -2.680 7.717 6.055 1.00 95.25 88 ALA A N 1
ATOM 684 C CA . ALA A 1 88 ? -1.321 7.874 5.523 1.00 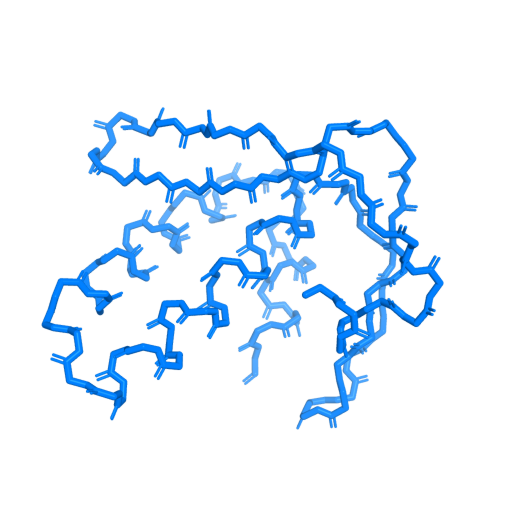95.25 88 ALA A CA 1
ATOM 685 C C . ALA A 1 88 ? -0.248 7.388 6.505 1.00 95.25 88 ALA A C 1
ATOM 687 O O . ALA A 1 88 ? 0.590 6.568 6.145 1.00 95.25 88 ALA A O 1
ATOM 688 N N . SER A 1 89 ? -0.308 7.809 7.773 1.00 94.56 89 SER A N 1
ATOM 689 C CA . SER A 1 89 ? 0.678 7.401 8.782 1.00 94.56 89 SER A CA 1
ATOM 690 C C . SER A 1 89 ? 0.795 5.881 8.931 1.00 94.56 89 SER A C 1
ATOM 692 O O . SER A 1 89 ? 1.906 5.378 9.049 1.00 94.56 89 SER A O 1
ATOM 694 N N . LEU A 1 90 ? -0.322 5.143 8.879 1.00 95.00 90 LEU A N 1
ATOM 695 C CA . LEU A 1 90 ? -0.309 3.678 8.951 1.00 95.00 90 LEU A CA 1
ATOM 696 C C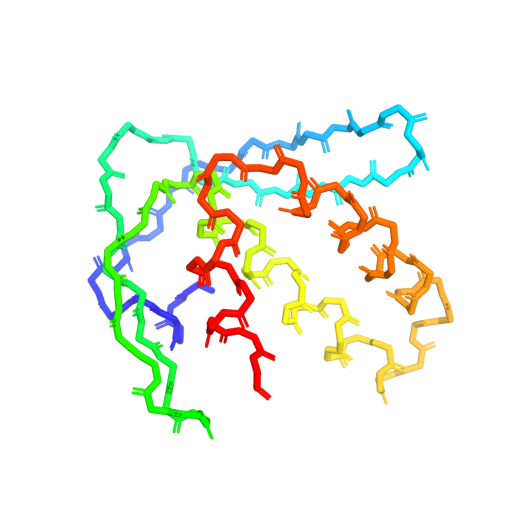 . LEU A 1 90 ? 0.265 3.055 7.678 1.00 95.00 90 LEU A C 1
ATOM 698 O O . LEU A 1 90 ? 1.023 2.094 7.767 1.00 95.00 90 LEU A O 1
ATOM 702 N N . ILE A 1 91 ? -0.073 3.611 6.512 1.00 96.25 91 ILE A N 1
ATOM 703 C CA . ILE A 1 91 ? 0.450 3.153 5.221 1.00 96.25 91 ILE A CA 1
ATOM 704 C C . ILE A 1 91 ? 1.973 3.311 5.189 1.00 96.25 91 ILE A C 1
ATOM 706 O O . ILE A 1 91 ? 2.672 2.350 4.885 1.00 96.25 91 ILE A O 1
ATOM 710 N N . PHE A 1 92 ? 2.490 4.485 5.566 1.00 94.94 92 PHE A N 1
ATOM 711 C CA . PHE A 1 92 ? 3.930 4.749 5.603 1.00 94.94 92 PHE A CA 1
ATOM 712 C C . PHE A 1 92 ? 4.657 3.879 6.627 1.00 94.94 92 PHE A C 1
ATOM 714 O O . PHE A 1 92 ? 5.706 3.334 6.313 1.00 94.94 92 PHE A O 1
ATOM 721 N N . SER A 1 93 ? 4.086 3.672 7.818 1.00 94.12 93 SER A N 1
ATOM 722 C CA . SER A 1 93 ? 4.669 2.744 8.796 1.00 94.12 93 SER A CA 1
ATOM 723 C C . SER A 1 93 ? 4.693 1.292 8.310 1.00 94.12 93 SER A C 1
ATOM 725 O O . SER A 1 93 ? 5.568 0.534 8.712 1.00 94.12 93 SER A O 1
ATOM 727 N N . ALA A 1 94 ? 3.750 0.883 7.458 1.00 93.62 94 ALA A N 1
ATOM 728 C CA . ALA A 1 94 ? 3.718 -0.477 6.930 1.00 93.62 94 ALA A CA 1
ATOM 729 C C . ALA A 1 94 ? 4.785 -0.735 5.854 1.00 93.62 94 ALA A C 1
ATOM 731 O O . ALA A 1 94 ? 5.198 -1.881 5.697 1.00 93.62 94 ALA A O 1
ATOM 732 N N . ILE A 1 95 ? 5.213 0.297 5.120 1.00 92.62 95 ILE A N 1
ATOM 733 C CA . ILE A 1 95 ? 6.140 0.183 3.978 1.00 92.62 95 ILE A CA 1
ATOM 734 C C . ILE A 1 95 ? 7.578 0.643 4.274 1.00 92.62 95 ILE A C 1
ATOM 736 O O . ILE A 1 95 ? 8.400 0.591 3.360 1.00 92.62 95 ILE A O 1
ATOM 740 N N . ASP A 1 96 ? 7.854 1.118 5.494 1.00 89.56 96 ASP A N 1
ATOM 741 C CA . ASP A 1 96 ? 9.197 1.506 5.972 1.00 89.56 96 ASP A CA 1
ATOM 742 C C . ASP A 1 96 ? 10.198 0.339 5.895 1.00 89.56 96 ASP A C 1
ATOM 744 O O . ASP A 1 96 ? 11.327 0.546 5.393 1.00 89.56 96 ASP A O 1
#

Secondary structure (DSSP, 8-state):
-TTT-TT-----EEEEE-TTS-EEEEES-SS-EEEEETTTTEEEEE-HHHHHHHHHHHHHHHHHHTT-HHHHHHHHHHHHHHTTSTTHHHHHHHH-

Radius of gyration: 12.58 Å; Cα contacts (8 Å, |Δi|>4): 139; chains: 1; bounding box: 29×28×29 Å

Mean predicted aligned error: 3.79 Å

Organism: NCBI:txid525917